Protein AF-A0A486XQ52-F1 (afdb_monomer_lite)

Foldseek 3Di:
DVPVVVVVVVVVVVVVVVVQVLVCLQVQHWDWDDDPNDIDIDGDPHHDDDDDDDPDPPPPDD

pLDDT: mean 78.59, std 10.31, range [52.78, 88.94]

Secondary structure (DSSP, 8-state):
-HHHHHHHHHHHHHHHHHHHHHHHHHHTPPEEEEETTEEEEE--SSPPP-------------

Structure (mmCIF, N/CA/C/O backbone):
data_AF-A0A486XQ52-F1
#
_entry.id   AF-A0A486XQ52-F1
#
loop_
_atom_site.group_PDB
_atom_site.id
_atom_site.type_symbol
_atom_site.label_atom_id
_atom_site.label_alt_id
_atom_site.label_comp_id
_atom_site.label_asym_id
_atom_site.label_entity_id
_atom_site.label_seq_id
_atom_site.pdbx_PDB_ins_code
_atom_site.Cartn_x
_atom_site.Cartn_y
_atom_site.Cartn_z
_atom_site.occupancy
_atom_site.B_iso_or_equiv
_atom_site.auth_seq_id
_atom_site.auth_comp_id
_atom_site.auth_asym_id
_atom_site.auth_atom_id
_atom_site.pdbx_PDB_model_num
ATOM 1 N N . MET A 1 1 ? 24.798 2.770 -15.245 1.00 54.94 1 MET A N 1
ATOM 2 C CA . MET A 1 1 ? 24.153 3.948 -14.611 1.00 54.94 1 MET A CA 1
ATOM 3 C C . MET A 1 1 ? 22.637 3.801 -14.436 1.00 54.94 1 MET A C 1
ATOM 5 O O . MET A 1 1 ? 22.092 4.479 -13.577 1.00 54.94 1 MET A O 1
ATOM 9 N N . SER A 1 2 ? 21.957 2.915 -15.171 1.00 65.75 2 SER A N 1
ATOM 10 C CA . SER A 1 2 ? 20.507 2.665 -15.059 1.00 65.75 2 SER A CA 1
ATOM 11 C C . SER A 1 2 ? 20.064 2.106 -13.701 1.00 65.75 2 SER A C 1
ATOM 13 O O . SER A 1 2 ? 19.033 2.508 -13.170 1.00 65.75 2 SER A O 1
ATOM 15 N N . ASP A 1 3 ? 20.855 1.215 -13.100 1.00 78.88 3 ASP A N 1
ATOM 16 C CA . 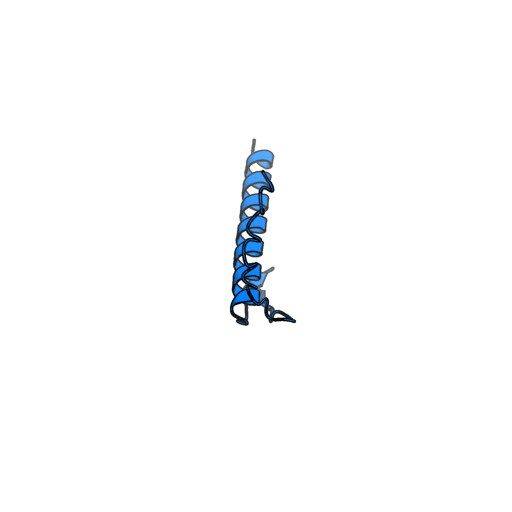ASP A 1 3 ? 20.381 0.418 -11.958 1.00 78.88 3 ASP A CA 1
ATOM 17 C C . ASP A 1 3 ? 20.288 1.210 -10.653 1.00 78.88 3 ASP A C 1
ATOM 19 O O . ASP A 1 3 ? 19.424 0.941 -9.819 1.00 78.88 3 ASP A O 1
ATOM 23 N N . ALA A 1 4 ? 21.153 2.210 -10.472 1.00 84.88 4 ALA A N 1
ATOM 24 C CA . ALA A 1 4 ? 21.097 3.097 -9.313 1.00 84.88 4 ALA A CA 1
ATOM 25 C C . ALA A 1 4 ? 19.850 3.994 -9.363 1.00 84.88 4 ALA A C 1
ATOM 27 O O . ALA A 1 4 ? 19.152 4.136 -8.361 1.00 84.88 4 ALA A O 1
ATOM 28 N N . LEU A 1 5 ? 19.531 4.535 -10.544 1.00 84.69 5 LEU A N 1
ATOM 29 C CA . LEU A 1 5 ? 18.337 5.351 -10.757 1.00 84.69 5 LEU A CA 1
ATOM 30 C C . LEU A 1 5 ? 17.061 4.523 -10.547 1.00 84.69 5 LEU A C 1
ATOM 32 O O . LEU A 1 5 ? 16.169 4.939 -9.811 1.00 84.69 5 LEU A O 1
ATOM 36 N N . ASN A 1 6 ? 17.012 3.315 -11.113 1.00 87.06 6 ASN A N 1
ATOM 37 C CA . ASN A 1 6 ? 15.879 2.404 -10.955 1.00 87.06 6 ASN A CA 1
ATOM 38 C C . ASN A 1 6 ? 15.638 2.035 -9.483 1.00 87.06 6 ASN A C 1
ATOM 40 O O . ASN A 1 6 ? 14.493 2.009 -9.034 1.00 87.06 6 ASN A O 1
ATOM 44 N N . LYS A 1 7 ? 16.704 1.816 -8.700 1.00 88.06 7 LYS A N 1
ATOM 45 C CA . LYS A 1 7 ? 16.595 1.581 -7.249 1.00 88.06 7 LYS A CA 1
ATOM 46 C C . LYS A 1 7 ? 15.999 2.777 -6.507 1.00 88.06 7 LYS A C 1
ATOM 48 O O . LYS A 1 7 ? 15.112 2.578 -5.680 1.00 88.06 7 LYS A O 1
ATOM 53 N N . ILE A 1 8 ? 16.440 3.996 -6.820 1.00 88.81 8 ILE A N 1
ATOM 54 C CA . ILE A 1 8 ? 15.921 5.224 -6.195 1.00 88.81 8 ILE A CA 1
ATOM 55 C C . ILE A 1 8 ? 14.430 5.395 -6.506 1.00 88.81 8 ILE A C 1
ATOM 57 O O . ILE A 1 8 ? 13.642 5.684 -5.606 1.00 88.81 8 ILE A O 1
ATOM 61 N N . ILE A 1 9 ? 14.028 5.168 -7.758 1.00 83.12 9 ILE A N 1
ATOM 62 C CA . ILE A 1 9 ? 12.625 5.258 -8.186 1.00 83.12 9 ILE A CA 1
ATOM 63 C C . ILE A 1 9 ? 11.766 4.214 -7.458 1.00 83.12 9 ILE A C 1
ATOM 65 O O . ILE A 1 9 ? 10.709 4.552 -6.922 1.00 83.12 9 ILE A O 1
ATOM 69 N N . LEU A 1 10 ? 12.236 2.966 -7.363 1.00 86.75 10 LEU A N 1
ATOM 70 C CA . LEU A 1 10 ? 11.544 1.900 -6.630 1.00 86.75 10 LEU A CA 1
ATOM 71 C C . LEU A 1 10 ? 11.383 2.227 -5.142 1.00 86.75 10 LEU A C 1
ATOM 73 O O . LEU A 1 10 ? 10.330 1.970 -4.557 1.00 86.75 10 LEU A O 1
ATOM 77 N N . GLU A 1 11 ? 12.409 2.793 -4.512 1.00 87.00 11 GLU A N 1
ATOM 78 C CA . GLU A 1 11 ? 12.350 3.172 -3.102 1.00 87.00 11 GLU A CA 1
ATOM 79 C C . GLU A 1 11 ? 11.402 4.357 -2.867 1.00 87.00 11 GLU A C 1
ATOM 81 O O . GLU A 1 11 ? 10.603 4.336 -1.927 1.00 87.00 11 GLU A O 1
ATOM 86 N N . ALA A 1 12 ? 11.425 5.357 -3.753 1.00 83.06 12 ALA A N 1
ATOM 87 C CA . ALA A 1 12 ? 10.495 6.481 -3.719 1.00 83.06 12 ALA A CA 1
ATOM 88 C C . ALA A 1 12 ? 9.039 6.010 -3.860 1.00 83.06 12 ALA A C 1
ATOM 90 O O . ALA A 1 12 ? 8.180 6.448 -3.093 1.00 83.06 12 ALA A O 1
ATOM 91 N N . HIS A 1 13 ? 8.783 5.065 -4.769 1.00 85.00 13 HIS A N 1
ATOM 92 C CA . HIS A 1 13 ? 7.467 4.459 -4.960 1.00 85.00 13 HIS A CA 1
ATOM 93 C C . HIS A 1 13 ? 6.998 3.671 -3.725 1.00 85.00 13 HIS A C 1
ATOM 95 O O . HIS A 1 13 ? 5.853 3.789 -3.295 1.00 85.00 13 HIS A O 1
ATOM 101 N N . LYS A 1 14 ? 7.888 2.901 -3.085 1.00 86.69 14 LYS A N 1
ATOM 102 C CA . LYS A 1 14 ? 7.558 2.197 -1.830 1.00 86.69 14 LYS A CA 1
ATOM 103 C C . LYS A 1 14 ? 7.190 3.172 -0.710 1.00 86.69 14 LYS A C 1
ATOM 105 O O . LYS A 1 14 ? 6.213 2.954 0.004 1.00 86.69 14 LYS A O 1
ATOM 110 N N . ARG A 1 15 ? 7.943 4.268 -0.572 1.00 88.94 15 ARG A N 1
ATOM 111 C CA . ARG A 1 15 ? 7.682 5.299 0.447 1.00 88.94 15 ARG A CA 1
ATOM 112 C C . ARG A 1 15 ? 6.383 6.062 0.185 1.00 88.94 15 ARG A C 1
ATOM 114 O O . ARG A 1 15 ? 5.670 6.368 1.141 1.00 88.94 15 ARG A O 1
ATOM 121 N N . SER A 1 16 ? 6.065 6.380 -1.072 1.00 86.94 16 SER A N 1
ATOM 122 C CA . SER A 1 16 ? 4.804 7.051 -1.414 1.00 86.94 16 SER A CA 1
ATOM 123 C C . SER A 1 16 ? 3.604 6.150 -1.124 1.00 86.94 16 SER A C 1
ATOM 125 O O . SER A 1 16 ? 2.655 6.604 -0.482 1.00 86.94 16 SER A O 1
ATOM 127 N N . PHE A 1 17 ? 3.687 4.866 -1.491 1.00 87.31 17 PHE A N 1
ATOM 128 C CA . PHE A 1 17 ? 2.661 3.876 -1.173 1.00 87.31 17 PHE A CA 1
ATOM 129 C C . PHE A 1 17 ? 2.435 3.762 0.336 1.00 87.31 17 PHE A C 1
ATOM 131 O O . PHE A 1 17 ? 1.300 3.847 0.797 1.00 87.31 17 PHE A O 1
ATOM 138 N N . GLN A 1 18 ? 3.511 3.642 1.119 1.00 87.00 18 GLN A N 1
ATOM 139 C CA . GLN A 1 18 ? 3.406 3.525 2.570 1.00 87.00 18 GLN A CA 1
ATOM 140 C C . GLN A 1 18 ? 2.687 4.729 3.196 1.00 87.00 18 GLN A C 1
ATOM 142 O O . GLN A 1 18 ? 1.786 4.549 4.011 1.00 87.00 18 GLN A O 1
ATOM 147 N N . ARG A 1 19 ? 3.007 5.957 2.766 1.00 87.31 19 ARG A N 1
ATOM 148 C CA . ARG A 1 19 ? 2.305 7.165 3.236 1.00 87.31 19 ARG A CA 1
ATOM 149 C C . ARG A 1 19 ? 0.825 7.180 2.856 1.00 87.31 19 ARG A C 1
ATOM 151 O O . ARG A 1 19 ? -0.010 7.600 3.661 1.00 87.31 19 ARG A O 1
ATOM 158 N N . ALA A 1 20 ? 0.495 6.754 1.637 1.00 86.19 20 ALA A N 1
ATOM 159 C CA . ALA A 1 20 ? -0.890 6.672 1.185 1.00 86.19 20 ALA A CA 1
ATOM 160 C C . ALA A 1 20 ? -1.675 5.636 2.007 1.00 86.19 20 ALA A C 1
ATOM 162 O O . ALA A 1 20 ? -2.774 5.932 2.476 1.00 86.19 20 ALA A O 1
ATOM 163 N N . PHE A 1 21 ? -1.070 4.474 2.269 1.00 85.06 21 PHE A N 1
ATOM 164 C CA . PHE A 1 21 ? -1.641 3.431 3.115 1.00 85.06 21 PHE A CA 1
ATOM 165 C C . PHE A 1 21 ? -1.854 3.915 4.556 1.00 85.06 21 PHE A C 1
ATOM 167 O O . PHE A 1 21 ? -2.965 3.830 5.066 1.00 85.06 21 PHE A O 1
ATOM 174 N N . GLU A 1 22 ? -0.842 4.505 5.198 1.00 84.69 22 GLU A N 1
ATOM 175 C CA . GLU A 1 22 ? -0.962 5.071 6.552 1.00 84.69 22 GLU A CA 1
ATOM 176 C C . GLU A 1 22 ? -2.086 6.11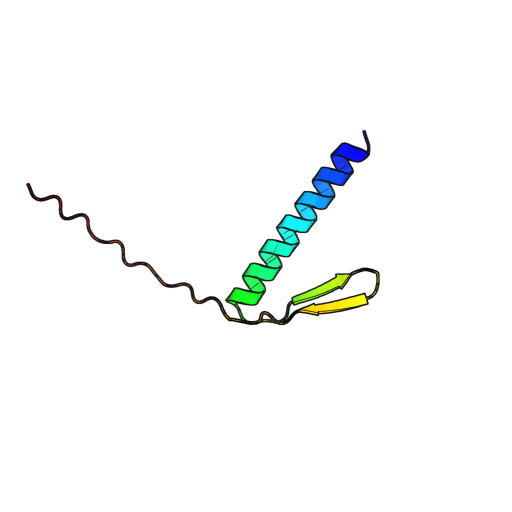4 6.643 1.00 84.69 22 GLU A C 1
ATOM 178 O O . GLU A 1 22 ? -2.851 6.143 7.611 1.00 84.69 22 GLU A O 1
ATOM 183 N N . THR A 1 23 ? -2.221 6.950 5.609 1.00 85.56 23 THR A N 1
ATOM 184 C CA . THR A 1 23 ? -3.296 7.943 5.529 1.00 85.56 23 THR A CA 1
ATOM 185 C C . THR A 1 23 ? -4.657 7.268 5.448 1.00 85.56 23 THR A C 1
ATOM 187 O O . THR A 1 23 ? -5.531 7.610 6.243 1.00 85.56 23 THR A O 1
ATOM 190 N N . ALA A 1 24 ? -4.809 6.290 4.553 1.00 85.56 24 ALA A N 1
ATOM 191 C CA . ALA A 1 24 ? -6.041 5.533 4.366 1.00 85.56 24 ALA A CA 1
ATOM 192 C C . ALA A 1 24 ? -6.466 4.803 5.649 1.00 85.56 24 ALA A C 1
ATOM 194 O O . ALA A 1 24 ? -7.633 4.840 6.035 1.00 85.56 24 ALA A O 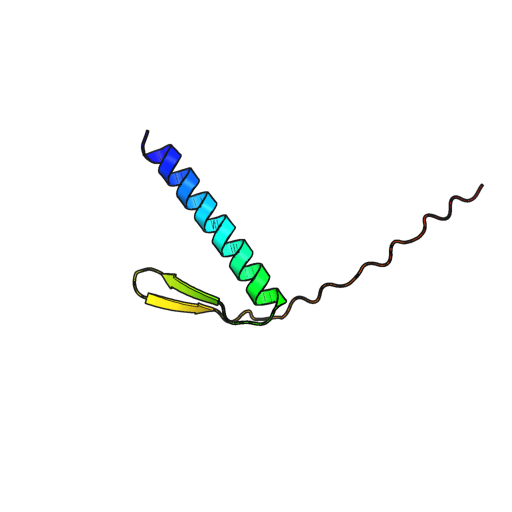1
ATOM 195 N N . VAL A 1 25 ? -5.511 4.215 6.373 1.00 84.75 25 VAL A N 1
ATOM 196 C CA . VAL A 1 25 ? -5.769 3.540 7.652 1.00 84.75 25 VAL A CA 1
ATOM 197 C C . VAL A 1 25 ? -6.205 4.539 8.732 1.00 84.75 25 VAL A C 1
ATOM 199 O O . VAL A 1 25 ? -7.113 4.262 9.517 1.00 84.75 25 VAL A O 1
ATOM 202 N N . ARG A 1 26 ? -5.608 5.736 8.768 1.00 82.69 26 ARG A N 1
ATOM 203 C CA . ARG A 1 26 ? -5.990 6.803 9.709 1.00 82.69 26 ARG A CA 1
ATOM 204 C C . ARG A 1 26 ? -7.400 7.336 9.437 1.00 82.69 26 ARG A C 1
ATOM 206 O O . ARG A 1 26 ? -8.156 7.608 10.371 1.00 82.69 26 ARG A O 1
ATOM 213 N N . THR A 1 27 ? -7.755 7.518 8.169 1.00 82.12 27 THR A N 1
ATOM 214 C CA . THR A 1 27 ? -9.080 8.012 7.763 1.00 82.12 27 THR A CA 1
ATOM 215 C C . THR A 1 27 ? -10.136 6.912 7.726 1.00 82.12 27 THR A C 1
ATOM 217 O O . THR A 1 27 ? -11.322 7.228 7.758 1.00 82.12 27 THR A O 1
ATOM 220 N N . GLY A 1 28 ? -9.730 5.640 7.715 1.00 81.19 28 GLY A N 1
ATOM 221 C CA . GLY A 1 28 ? -10.627 4.498 7.542 1.00 81.19 28 GLY A CA 1
ATOM 222 C C . GLY A 1 28 ? -11.174 4.383 6.116 1.00 81.19 28 GLY A C 1
ATOM 223 O O . GLY A 1 28 ? -12.274 3.873 5.925 1.00 81.19 28 GLY A O 1
ATOM 224 N N . THR A 1 29 ? -10.446 4.897 5.123 1.00 84.81 29 THR A N 1
ATOM 225 C CA . THR A 1 29 ? -10.853 4.886 3.710 1.00 84.81 29 THR A CA 1
ATOM 226 C C . THR A 1 29 ? -10.186 3.740 2.957 1.00 84.81 29 THR A C 1
ATOM 228 O O . THR A 1 29 ? -9.082 3.326 3.306 1.00 84.81 29 THR A O 1
ATOM 231 N N . SER A 1 30 ? -10.830 3.247 1.899 1.00 84.12 30 SER A N 1
ATOM 232 C CA . SER A 1 30 ? -10.211 2.307 0.963 1.00 84.12 30 SER A CA 1
ATOM 233 C C . SER A 1 30 ? -9.028 2.952 0.234 1.00 84.12 30 SER A C 1
ATOM 235 O O . SER A 1 30 ? -9.086 4.131 -0.120 1.00 84.12 30 SER A O 1
ATOM 237 N N . LEU A 1 31 ? -7.975 2.178 -0.025 1.00 86.50 31 LEU A N 1
ATOM 238 C CA . LEU A 1 31 ? -6.892 2.552 -0.932 1.00 86.50 31 LEU A CA 1
ATOM 239 C C . LEU A 1 31 ? -7.071 1.787 -2.249 1.00 86.50 31 LEU A C 1
ATOM 241 O O . LEU A 1 31 ? -7.115 0.560 -2.231 1.00 86.50 31 LEU A O 1
ATOM 245 N N . ILE A 1 32 ? -7.152 2.496 -3.375 1.00 86.81 32 ILE A N 1
ATOM 246 C CA . ILE A 1 32 ? -7.278 1.900 -4.713 1.00 86.81 32 ILE A CA 1
ATOM 247 C C . ILE A 1 32 ? -6.010 2.223 -5.499 1.00 86.81 32 ILE A C 1
ATOM 249 O O . ILE A 1 32 ? -5.612 3.386 -5.577 1.00 86.81 32 ILE A O 1
ATOM 253 N N . PHE A 1 33 ? -5.367 1.207 -6.067 1.00 84.38 33 PHE A N 1
ATOM 254 C CA . PHE A 1 33 ? -4.174 1.373 -6.895 1.00 84.38 33 PHE A CA 1
ATOM 255 C C . PHE A 1 33 ? -4.098 0.292 -7.973 1.00 84.38 33 PHE A C 1
ATOM 257 O O . PHE A 1 33 ? -4.747 -0.747 -7.878 1.00 84.38 33 PHE A O 1
ATOM 264 N N . THR A 1 34 ? -3.300 0.545 -9.006 1.00 84.31 34 THR A N 1
ATOM 265 C CA . THR A 1 34 ? -3.078 -0.410 -10.093 1.00 84.31 34 THR A CA 1
ATOM 266 C C . THR A 1 34 ? -1.809 -1.211 -9.822 1.00 84.31 34 THR A C 1
ATOM 268 O O . THR A 1 34 ? -0.760 -0.633 -9.539 1.00 84.31 34 THR A O 1
ATOM 271 N N . GLN A 1 35 ? -1.895 -2.534 -9.916 1.00 84.38 35 GLN A N 1
ATOM 272 C CA . GLN A 1 35 ? -0.768 -3.455 -9.816 1.00 84.38 35 GLN A CA 1
ATOM 273 C C . GLN A 1 35 ? -0.899 -4.503 -10.921 1.00 84.38 35 GLN A C 1
ATOM 275 O O . GLN A 1 35 ? -1.930 -5.164 -11.013 1.00 84.38 35 GLN A O 1
ATOM 280 N N . ASP A 1 36 ? 0.130 -4.639 -11.761 1.00 87.00 36 ASP A N 1
ATOM 281 C CA . ASP A 1 36 ? 0.166 -5.607 -12.869 1.00 87.00 36 ASP A CA 1
ATOM 282 C C . ASP A 1 36 ? -1.085 -5.523 -13.773 1.00 87.00 36 ASP A C 1
ATOM 284 O O . ASP A 1 36 ? -1.761 -6.521 -14.025 1.00 87.00 36 ASP A O 1
ATOM 288 N N . ASP A 1 37 ? -1.436 -4.295 -14.183 1.00 87.81 37 ASP A N 1
ATOM 289 C CA . ASP A 1 37 ? -2.630 -3.939 -14.974 1.00 87.81 37 ASP A CA 1
ATOM 290 C C . ASP A 1 37 ? -3.982 -4.320 -14.347 1.00 87.81 37 ASP A C 1
ATOM 292 O O . ASP A 1 37 ? -5.033 -4.243 -14.988 1.00 87.81 37 ASP A O 1
ATOM 296 N N . LYS A 1 38 ? -3.990 -4.679 -13.062 1.00 87.69 38 LYS A N 1
ATOM 297 C CA . LYS A 1 38 ? -5.203 -4.942 -12.288 1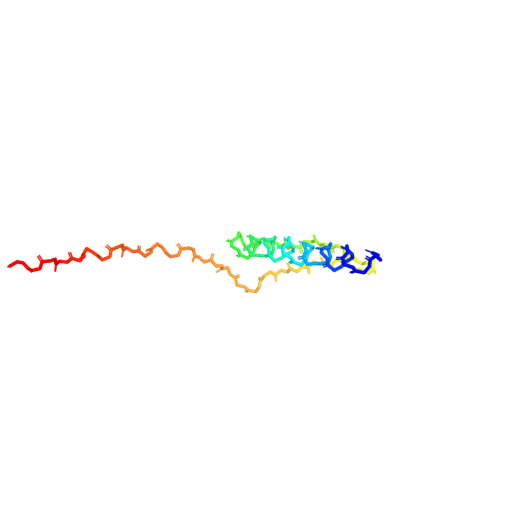.00 87.69 38 LYS A CA 1
ATOM 298 C C . LYS A 1 38 ? -5.441 -3.825 -11.293 1.00 87.69 38 LYS A C 1
ATOM 300 O O . LYS A 1 38 ? -4.523 -3.346 -10.632 1.00 87.69 38 LYS A O 1
ATOM 305 N N . ILE A 1 39 ? -6.700 -3.436 -11.156 1.00 88.19 39 ILE A N 1
ATOM 306 C CA . ILE A 1 39 ? -7.127 -2.526 -10.098 1.00 88.19 39 ILE A CA 1
ATOM 307 C C . ILE A 1 39 ? -7.259 -3.349 -8.817 1.00 88.19 39 ILE A C 1
ATOM 309 O O . ILE A 1 39 ? -8.015 -4.320 -8.773 1.00 88.19 39 ILE A O 1
ATOM 313 N N . VAL A 1 40 ? -6.514 -2.962 -7.787 1.00 87.25 40 VAL A N 1
ATOM 314 C CA . VAL A 1 40 ? -6.549 -3.572 -6.460 1.00 87.25 40 VAL A CA 1
ATOM 315 C C . VAL A 1 40 ? -7.129 -2.556 -5.485 1.00 87.25 40 VAL A C 1
ATOM 317 O O . VAL A 1 40 ? -6.649 -1.426 -5.383 1.00 87.25 40 VAL A O 1
ATOM 320 N N . GLU A 1 41 ? -8.161 -2.965 -4.752 1.00 86.56 41 GLU A N 1
ATOM 321 C CA . GLU A 1 41 ? -8.691 -2.214 -3.618 1.00 86.56 41 GLU A CA 1
ATOM 322 C C . GLU A 1 41 ? -8.243 -2.886 -2.320 1.00 86.56 41 GLU A C 1
ATOM 324 O O . GLU A 1 41 ? -8.496 -4.068 -2.087 1.00 86.56 41 GLU A O 1
ATOM 329 N N . VAL A 1 42 ? -7.586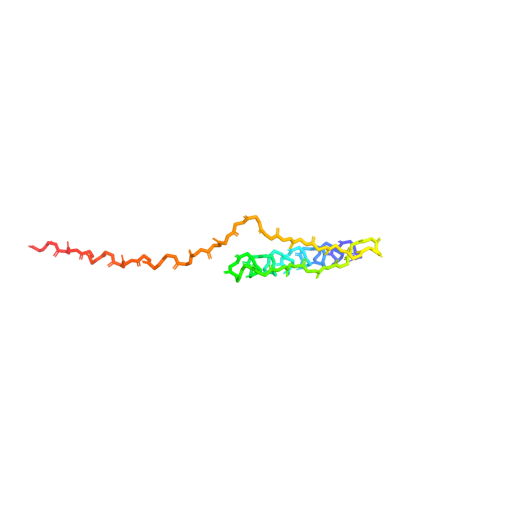 -2.118 -1.455 1.00 83.94 42 VAL A N 1
ATOM 330 C CA . VAL A 1 42 ? -7.205 -2.553 -0.114 1.00 83.94 42 VAL A CA 1
ATOM 331 C C . VAL A 1 42 ? -7.993 -1.741 0.896 1.00 83.94 42 VAL A C 1
ATOM 333 O O . VAL A 1 42 ? -7.812 -0.528 1.031 1.00 83.94 42 VAL A O 1
ATOM 336 N N . LYS A 1 43 ? -8.856 -2.428 1.645 1.00 80.56 43 LYS A N 1
ATOM 337 C CA . LYS A 1 43 ? -9.533 -1.850 2.800 1.00 80.56 43 LYS A CA 1
ATOM 338 C C . LYS A 1 43 ? -8.685 -2.100 4.049 1.00 80.56 43 LYS A C 1
ATOM 340 O O . LYS A 1 43 ? -8.401 -3.259 4.356 1.00 80.56 43 LYS A O 1
ATOM 345 N N . PRO A 1 44 ? -8.256 -1.054 4.771 1.00 76.00 44 PRO A N 1
ATOM 346 C CA . PRO A 1 44 ? -7.464 -1.245 5.975 1.00 76.00 44 PRO A CA 1
ATOM 347 C C . PRO A 1 44 ? -8.271 -2.006 7.046 1.00 76.00 44 PRO A C 1
ATOM 349 O O . PRO A 1 44 ? -9.452 -1.708 7.238 1.00 76.00 44 PRO A O 1
ATOM 352 N N . PRO A 1 45 ? -7.661 -2.980 7.752 1.00 71.81 45 PRO A N 1
ATOM 353 C CA . PRO A 1 45 ? -8.378 -3.848 8.690 1.00 71.81 45 PRO A CA 1
ATOM 354 C C . PRO A 1 45 ? -8.794 -3.140 9.989 1.00 71.81 45 PRO A C 1
ATOM 356 O O . PRO A 1 45 ? -9.752 -3.558 10.632 1.00 71.81 45 PRO 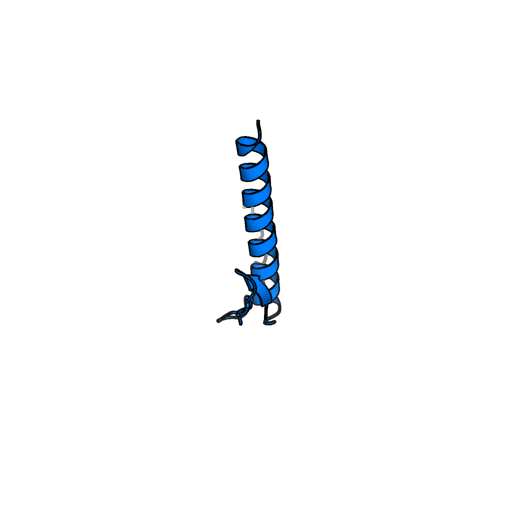A O 1
ATOM 359 N N . TYR A 1 46 ? -8.101 -2.063 10.371 1.00 69.31 46 TYR A N 1
ATOM 360 C CA . TYR A 1 46 ? -8.338 -1.320 11.611 1.00 69.31 46 TYR A CA 1
ATOM 361 C C . TYR A 1 46 ? -8.153 0.179 11.369 1.00 69.31 46 TYR A C 1
ATOM 363 O O . TYR A 1 46 ? -7.386 0.564 10.494 1.00 69.31 46 TYR A O 1
ATOM 371 N N . ARG A 1 47 ? -8.820 1.035 12.147 1.00 67.50 47 ARG A N 1
ATOM 372 C CA . ARG A 1 47 ? -8.632 2.493 12.097 1.00 67.50 47 ARG A CA 1
ATOM 373 C C . ARG A 1 47 ? -7.608 2.911 13.151 1.00 67.50 47 ARG A C 1
ATOM 375 O O . ARG A 1 47 ? -7.782 2.583 14.321 1.00 67.50 47 ARG A O 1
ATOM 382 N N . TYR A 1 48 ? -6.564 3.648 12.768 1.00 66.06 48 TYR A N 1
ATOM 383 C CA . TYR A 1 48 ? -5.656 4.246 13.756 1.00 66.06 48 TYR A CA 1
ATOM 384 C C . TYR A 1 48 ? -6.265 5.531 14.324 1.00 66.06 48 TYR A C 1
ATOM 386 O O . TYR A 1 48 ? -6.527 6.482 13.585 1.00 66.06 48 TYR A O 1
ATOM 394 N N . GLU A 1 49 ? -6.433 5.587 15.643 1.00 64.50 49 GLU A N 1
ATOM 395 C CA . GLU A 1 49 ? -6.780 6.814 16.356 1.00 64.50 49 GLU A CA 1
ATOM 396 C C . GLU A 1 49 ? -5.512 7.509 16.864 1.00 64.50 49 GLU A C 1
ATOM 398 O O . GLU A 1 49 ? -4.648 6.901 17.498 1.00 64.50 49 GLU A O 1
ATOM 403 N N . LEU A 1 50 ? -5.384 8.811 16.593 1.00 62.28 50 LEU A N 1
ATOM 404 C CA . LEU A 1 50 ? -4.292 9.614 17.139 1.00 62.28 50 LEU A CA 1
ATOM 405 C C . LEU A 1 50 ? -4.559 9.899 18.621 1.00 62.28 50 LEU A C 1
ATOM 407 O O . LEU A 1 50 ? -5.236 10.868 18.972 1.00 62.28 50 LEU A O 1
ATOM 411 N N . VAL A 1 51 ? -3.994 9.077 19.502 1.00 67.94 51 VAL A N 1
ATOM 412 C CA . VAL A 1 51 ? -4.059 9.311 20.948 1.00 67.94 51 VAL A CA 1
ATOM 413 C C . VAL A 1 51 ? -3.125 10.466 21.311 1.00 67.94 51 VAL A C 1
ATOM 415 O O . VAL A 1 51 ? -1.900 10.358 21.239 1.00 67.94 51 VAL A O 1
ATOM 418 N N . ARG A 1 52 ? -3.696 11.606 21.720 1.00 64.31 52 ARG A N 1
ATOM 419 C CA . ARG A 1 52 ? -2.914 12.728 22.259 1.00 64.31 52 ARG A CA 1
ATOM 420 C C . ARG A 1 52 ? -2.291 12.314 23.590 1.00 64.31 52 ARG A C 1
ATOM 422 O O . ARG A 1 52 ? -2.968 12.278 24.615 1.00 64.31 52 ARG A O 1
ATOM 429 N N . ILE A 1 53 ? -0.984 12.076 23.596 1.00 76.12 53 ILE A N 1
ATOM 430 C CA . ILE A 1 53 ? -0.235 11.882 24.838 1.00 76.12 53 ILE A CA 1
ATOM 431 C C . ILE A 1 53 ? -0.169 13.237 25.552 1.00 76.12 53 ILE A C 1
ATOM 433 O O . ILE A 1 53 ? 0.471 14.179 25.076 1.00 76.12 53 ILE A O 1
ATOM 437 N N . LYS A 1 54 ? -0.850 13.364 26.697 1.00 69.75 54 LYS A N 1
ATOM 438 C CA . LYS A 1 54 ? -0.689 14.535 27.567 1.00 69.75 54 LYS A CA 1
ATOM 439 C C . LYS A 1 54 ? 0.769 14.574 28.025 1.00 69.75 54 LYS A C 1
ATOM 441 O O . LYS A 1 54 ? 1.238 13.634 28.660 1.00 69.75 54 LYS A O 1
ATOM 446 N N . LYS A 1 55 ? 1.486 15.660 27.711 1.00 65.38 55 LYS A N 1
ATOM 447 C CA . LYS A 1 55 ? 2.842 15.886 28.229 1.00 65.38 55 LYS A CA 1
ATOM 448 C C . LYS A 1 55 ? 2.786 15.826 29.755 1.00 65.38 55 LYS A C 1
ATOM 450 O O . LYS A 1 55 ? 2.160 16.679 30.384 1.00 65.38 55 LYS A O 1
ATOM 455 N N . THR A 1 56 ? 3.435 14.832 30.350 1.00 65.94 56 THR A N 1
ATOM 456 C CA . THR A 1 56 ? 3.647 14.796 31.793 1.00 65.94 56 THR A CA 1
ATOM 457 C C . THR A 1 56 ? 4.556 15.971 32.146 1.00 65.94 56 THR A C 1
ATOM 459 O O . THR A 1 56 ? 5.691 16.073 31.676 1.00 65.94 56 THR A O 1
ATOM 462 N N . LYS A 1 57 ? 4.039 16.930 32.926 1.00 65.25 57 LYS A N 1
ATOM 463 C CA . LYS A 1 57 ? 4.870 18.002 33.482 1.00 65.25 57 LYS A CA 1
ATOM 464 C C . LYS A 1 57 ? 5.923 17.325 34.358 1.00 65.25 57 LYS A C 1
ATOM 466 O O . LYS A 1 57 ? 5.579 16.746 35.385 1.00 65.25 57 LYS A O 1
ATOM 471 N N . LYS A 1 58 ? 7.195 17.369 33.948 1.00 62.06 58 LYS A N 1
ATOM 472 C CA . LYS A 1 58 ? 8.317 17.003 34.819 1.00 62.06 58 LYS A CA 1
ATOM 473 C C . LYS A 1 58 ? 8.267 17.941 36.021 1.00 62.06 58 LYS A C 1
ATOM 475 O O . LYS A 1 58 ? 8.673 19.096 35.920 1.00 62.06 58 LYS A O 1
ATOM 480 N N . ASN A 1 59 ? 7.738 17.448 37.135 1.00 62.59 59 ASN A N 1
ATOM 481 C CA . ASN A 1 59 ? 7.815 18.131 38.413 1.00 62.59 59 ASN A CA 1
ATOM 482 C C . ASN A 1 59 ? 9.292 18.098 38.828 1.00 62.59 59 ASN A C 1
ATOM 484 O O . ASN A 1 59 ? 9.775 17.103 39.366 1.00 62.59 59 ASN A O 1
ATOM 488 N N . LYS A 1 60 ? 10.042 19.154 38.494 1.00 60.59 60 LYS A N 1
ATOM 489 C CA . LYS A 1 60 ? 11.343 19.412 39.112 1.00 60.59 60 LYS A CA 1
ATOM 490 C C . LYS A 1 60 ? 11.051 19.728 40.577 1.00 60.59 60 LYS A C 1
ATOM 492 O O . LYS A 1 60 ? 10.687 20.856 40.891 1.00 60.59 60 LYS A O 1
ATOM 497 N N . LYS A 1 61 ? 11.164 18.723 41.448 1.00 58.16 61 LYS A N 1
ATOM 498 C CA . LYS A 1 61 ? 11.339 18.964 42.881 1.00 58.16 61 LYS A CA 1
ATOM 499 C C . LYS A 1 61 ? 12.639 19.765 43.027 1.00 58.16 61 LYS A C 1
ATOM 501 O O . LYS A 1 61 ? 13.686 19.290 42.587 1.00 58.16 61 LYS A O 1
ATOM 506 N N . LYS A 1 62 ? 12.523 21.002 43.505 1.00 52.78 62 LYS A N 1
ATOM 507 C CA . LYS A 1 62 ? 13.621 21.743 44.126 1.00 52.78 62 LYS A CA 1
ATOM 508 C C . LYS A 1 62 ? 13.566 21.468 45.618 1.00 52.78 62 LYS A C 1
ATOM 510 O O . LYS A 1 62 ? 12.427 21.303 46.110 1.00 52.78 62 LYS A O 1
#

Radius of gyration: 19.41 Å; chains: 1; bounding box: 35×27×59 Å

Sequence (62 aa):
MSDALNKIILEAHKRSFQRAFETAVRTGTSLIFTQDDKIVEVKPPYRYELVRIKKTKKNKKK